Protein AF-A0AAJ1TDF2-F1 (afdb_monomer)

Foldseek 3Di:
DDDDDDDDQPPVNVVVVVVVVVVVVVVVVVVVVVVVVVVVVVVVVVVVVVVVVVVVVVVVCLVVQLVVQLVVCCVVPVDDSVVSSVVSVVVVVVVVVVVVVVVVVVVVVVVVCCPPVVVVVVVVVVVVVVVVPDPDPDPDPPDDDDDPPPDDDDPVVVVVPPDDDDDDDD

Secondary structure (DSSP, 8-state):
-----SS---HHHHHHHHHHHHHHHHHHHHHHHHHHHHHHHHHHHHHHHHHHHHHHHHHHHHHHHHHHHHHHHHHHH---HHHHHHHHHHHHHHHHHHHHHHHHHHHHHHHH--HHHHHHHHHHHHHHHHHH---PPP----S-PPPTT-PPPPTHHHHTT--PPP----

Solvent-accessible surface area (backbone atoms only — not comparable to full-atom values): 10265 Å² total; per-residue (Å²): 136,85,78,93,79,86,87,80,78,49,71,66,56,54,52,50,51,54,50,48,54,51,50,52,52,52,50,52,52,49,53,50,51,52,51,50,51,50,52,51,51,49,50,50,48,52,53,50,52,53,50,51,51,52,50,48,54,52,60,72,41,45,66,61,51,31,51,54,42,17,53,51,44,30,74,76,66,71,50,58,68,71,59,22,43,52,50,27,48,51,51,53,51,52,53,51,49,53,54,50,50,51,52,47,53,53,50,51,54,53,63,69,54,53,58,69,67,50,53,55,51,51,53,50,50,54,52,56,50,57,74,65,57,68,83,73,78,73,78,72,82,88,73,85,80,85,66,94,80,78,64,84,80,67,74,72,71,65,66,77,76,69,77,74,89,79,88,87,86,137

Radius of gyration: 38.68 Å; Cα contacts (8 Å, |Δi|>4): 27; chains: 1; bounding box: 86×73×90 Å

pLDDT: mean 79.52, std 17.89, range [40.38, 97.88]

Mean predicted aligned error: 16.07 Å

Sequence (170 aa):
MSAPVGADRSLGQLVASATAELSALVHDEIALAKKQLKQDAQRGLIGSAVGIAALTVLIFSLPMLSFALAYGFRTWTGLNMAICFLLSFAVNVVVAGLLGMIAFVFMKKAKKGKGPQKTVASAKQTAAVLQNAKPHPRPEPVGVLPDVSGRPYPAAAVEAKGAHPDRGGA

Structure (mmCIF, N/CA/C/O backbone):
data_AF-A0AAJ1TDF2-F1
#
_entry.id   AF-A0AAJ1TDF2-F1
#
loop_
_atom_site.group_PDB
_atom_site.id
_atom_site.type_symbol
_atom_site.label_atom_id
_atom_site.label_alt_id
_atom_site.label_comp_id
_atom_site.label_asym_id
_atom_site.label_entity_id
_atom_site.label_seq_id
_atom_site.pdbx_PDB_ins_code
_atom_site.Cartn_x
_atom_site.Cartn_y
_atom_site.Cartn_z
_atom_site.occupancy
_atom_site.B_iso_or_equiv
_atom_site.auth_seq_id
_atom_site.auth_comp_id
_atom_site.auth_asym_id
_atom_site.auth_atom_id
_atom_site.pdbx_PDB_model_num
ATOM 1 N N . MET A 1 1 ? -23.216 -20.425 57.264 1.00 40.53 1 MET A N 1
ATOM 2 C CA . MET A 1 1 ? -24.211 -19.528 57.885 1.00 40.53 1 MET A CA 1
ATOM 3 C C . MET A 1 1 ? -24.888 -18.776 56.750 1.00 40.53 1 MET A C 1
ATOM 5 O O . MET A 1 1 ? -24.247 -17.956 56.108 1.00 40.53 1 MET A O 1
ATOM 9 N N . SER A 1 2 ? -26.097 -19.199 56.391 1.00 48.81 2 SER A N 1
ATOM 10 C CA . SER A 1 2 ? -26.828 -18.753 55.200 1.00 48.81 2 SER A CA 1
ATOM 11 C C . SER A 1 2 ? -27.489 -17.400 55.468 1.00 48.81 2 SER A C 1
ATOM 13 O O . SER A 1 2 ? -28.205 -17.264 56.456 1.00 48.81 2 SER A O 1
ATOM 15 N N . ALA A 1 3 ? -27.239 -16.400 54.622 1.00 51.53 3 ALA A N 1
ATOM 16 C CA . ALA A 1 3 ? -27.912 -15.106 54.710 1.00 51.53 3 ALA A CA 1
ATOM 17 C C . ALA A 1 3 ? -29.326 -15.201 54.102 1.00 51.53 3 ALA A C 1
ATOM 19 O O . ALA A 1 3 ? -29.482 -15.839 53.057 1.00 51.53 3 ALA A O 1
ATOM 20 N N . PRO A 1 4 ? -30.352 -14.564 54.697 1.00 53.12 4 PRO A N 1
ATOM 21 C CA . PRO A 1 4 ? -31.674 -14.500 54.100 1.00 53.12 4 PRO A CA 1
ATOM 22 C C . PRO A 1 4 ? -31.632 -13.458 52.976 1.00 53.12 4 PRO A C 1
ATOM 24 O O . PRO A 1 4 ? -31.644 -12.255 53.216 1.00 53.12 4 PRO A O 1
ATOM 27 N N . VAL A 1 5 ? -31.531 -13.909 51.729 1.00 57.69 5 VAL A N 1
ATOM 28 C CA . VAL A 1 5 ? -31.691 -13.062 50.540 1.00 57.69 5 VAL A CA 1
ATOM 29 C C . VAL A 1 5 ? -32.986 -13.497 49.878 1.00 57.69 5 VAL A C 1
ATOM 31 O O . VAL A 1 5 ? -33.052 -14.589 49.325 1.00 57.69 5 VAL A O 1
ATOM 34 N N . GLY A 1 6 ? -34.035 -12.678 49.959 1.00 58.12 6 GLY A N 1
ATOM 35 C CA . GLY A 1 6 ? -35.263 -13.001 49.234 1.00 58.12 6 GLY A CA 1
ATOM 36 C C . GLY A 1 6 ? -36.425 -12.019 49.325 1.00 58.12 6 GLY A C 1
ATOM 37 O O . GLY A 1 6 ? -37.152 -11.917 48.348 1.00 58.12 6 GLY A O 1
ATOM 38 N N . ALA A 1 7 ? -36.614 -11.277 50.422 1.00 55.16 7 ALA A N 1
ATOM 39 C CA . ALA A 1 7 ? -37.907 -10.606 50.637 1.00 55.16 7 ALA A CA 1
ATOM 40 C C . ALA A 1 7 ? -37.923 -9.062 50.573 1.00 55.16 7 ALA A C 1
ATOM 42 O O . ALA A 1 7 ? -38.990 -8.511 50.343 1.00 55.16 7 ALA A O 1
ATOM 43 N N . ASP A 1 8 ? -36.787 -8.354 50.677 1.00 57.25 8 ASP A N 1
ATOM 44 C CA . ASP A 1 8 ? -36.793 -6.883 50.884 1.00 57.25 8 ASP A CA 1
ATOM 45 C C . ASP A 1 8 ? -35.908 -6.067 49.926 1.00 57.25 8 ASP A C 1
ATOM 47 O O . ASP A 1 8 ? -35.595 -4.903 50.184 1.00 57.25 8 ASP A O 1
ATOM 51 N N . ARG A 1 9 ? -35.466 -6.632 48.795 1.00 60.19 9 ARG A N 1
ATOM 52 C CA . ARG A 1 9 ? -34.771 -5.817 47.786 1.00 60.19 9 ARG A CA 1
ATOM 53 C C . ARG A 1 9 ? -35.827 -5.158 46.907 1.00 60.19 9 ARG A C 1
ATOM 55 O O . ARG A 1 9 ? -36.524 -5.842 46.162 1.00 60.19 9 ARG A O 1
ATOM 62 N N . SER A 1 10 ? -35.972 -3.837 47.019 1.00 81.00 10 SER A N 1
ATOM 63 C CA . SER A 1 10 ? -36.954 -3.107 46.213 1.00 81.00 10 SER A CA 1
ATOM 64 C C . SER A 1 10 ? -36.685 -3.344 44.722 1.00 81.00 10 SER A C 1
ATOM 66 O O . SER A 1 10 ? -35.532 -3.482 44.305 1.00 81.00 10 SER A O 1
ATOM 68 N N . LEU A 1 11 ? -37.734 -3.373 43.893 1.00 78.94 11 LEU A N 1
ATOM 69 C CA . LEU A 1 11 ? -37.593 -3.507 42.434 1.00 78.94 11 LEU A CA 1
ATOM 70 C C . LEU A 1 11 ? -36.597 -2.486 41.856 1.00 78.94 11 LEU A C 1
ATOM 72 O O . LEU A 1 11 ? -35.843 -2.804 40.940 1.00 78.94 11 LEU A O 1
ATOM 76 N N . GLY A 1 12 ? -36.530 -1.290 42.448 1.00 82.19 12 GLY A N 1
ATOM 77 C CA . GLY A 1 12 ? -35.549 -0.268 42.092 1.00 82.19 12 GLY A CA 1
ATOM 78 C C . GLY A 1 12 ? -34.101 -0.691 42.357 1.00 82.19 12 GLY A C 1
ATOM 79 O O . GLY A 1 12 ? -33.240 -0.427 41.525 1.00 82.19 12 GLY A O 1
ATOM 80 N N . GLN A 1 13 ? -33.820 -1.396 43.456 1.00 82.81 13 GLN A N 1
ATOM 81 C CA . GLN A 1 13 ? -32.480 -1.921 43.739 1.00 82.81 13 GLN A CA 1
ATOM 82 C C . GLN A 1 13 ? -32.094 -3.091 42.826 1.00 82.81 13 GLN A C 1
ATOM 84 O O . GLN A 1 13 ? -30.931 -3.178 42.446 1.00 82.81 13 GLN A O 1
ATOM 89 N N . LEU A 1 14 ? -33.042 -3.956 42.445 1.00 84.69 14 LEU A N 1
ATOM 90 C CA . LEU A 1 14 ? -32.804 -5.056 41.495 1.00 84.69 14 LEU A CA 1
ATOM 91 C C . LEU A 1 14 ? -32.505 -4.542 40.082 1.00 84.69 14 LEU A C 1
ATOM 93 O O . LEU A 1 14 ? -31.563 -4.996 39.433 1.00 84.69 14 LEU A O 1
ATOM 97 N N . VAL A 1 15 ? -33.281 -3.563 39.613 1.00 86.50 15 VAL A N 1
ATOM 98 C CA . VAL A 1 15 ? -33.044 -2.923 38.313 1.00 86.50 15 VAL A CA 1
ATOM 99 C C . VAL A 1 15 ? -31.745 -2.118 38.340 1.00 86.50 15 VAL A C 1
ATOM 101 O O . VAL A 1 15 ? -30.973 -2.186 37.384 1.00 86.50 15 VAL A O 1
ATOM 104 N N . ALA A 1 16 ? -31.453 -1.408 39.434 1.00 87.00 16 ALA A N 1
ATOM 105 C CA . ALA A 1 16 ? -30.198 -0.675 39.580 1.00 87.00 16 ALA A CA 1
ATOM 106 C C . ALA A 1 16 ? -28.976 -1.606 39.567 1.00 87.00 16 ALA A C 1
ATOM 108 O O . ALA A 1 16 ? -28.009 -1.308 38.867 1.00 87.00 16 ALA A O 1
ATOM 109 N N . SER A 1 17 ? -29.020 -2.747 40.267 1.00 85.31 17 SER A N 1
ATOM 110 C CA . SER A 1 17 ? -27.914 -3.713 40.254 1.00 85.31 17 SER A CA 1
ATOM 111 C C . SER A 1 17 ? -27.740 -4.367 38.885 1.00 85.31 17 SER A C 1
ATOM 113 O O . SER A 1 17 ? -26.621 -4.427 38.385 1.00 85.31 17 SER A O 1
ATOM 115 N N . ALA A 1 18 ? -28.835 -4.765 38.228 1.00 87.44 18 ALA A N 1
ATOM 116 C CA . ALA A 1 18 ? -28.776 -5.329 36.878 1.00 87.44 18 ALA A CA 1
ATOM 117 C C . ALA A 1 18 ? -28.225 -4.314 35.856 1.00 87.44 18 ALA A C 1
ATOM 119 O O . ALA A 1 18 ? -27.407 -4.654 35.005 1.00 87.44 18 ALA A O 1
ATOM 120 N N . THR A 1 19 ? -28.614 -3.041 35.966 1.00 88.62 19 THR A N 1
ATOM 121 C CA . THR A 1 19 ? -28.107 -1.970 35.088 1.00 88.62 19 THR A CA 1
ATOM 122 C C . THR A 1 19 ? -26.624 -1.678 35.341 1.00 88.62 19 THR A C 1
ATOM 124 O O . THR A 1 19 ? -25.883 -1.381 34.400 1.00 88.62 19 THR A O 1
ATOM 127 N N . ALA A 1 20 ? -26.174 -1.785 36.594 1.00 89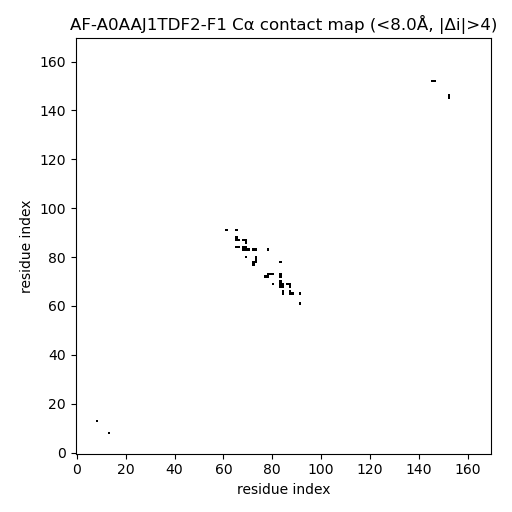.25 20 ALA A N 1
ATOM 128 C CA . ALA A 1 20 ? -24.769 -1.633 36.955 1.00 89.25 20 ALA A CA 1
ATOM 129 C C . ALA A 1 20 ? -23.901 -2.768 36.386 1.00 89.25 20 ALA A C 1
ATOM 131 O O . ALA A 1 20 ? -22.844 -2.490 35.821 1.00 89.25 20 ALA A O 1
ATOM 132 N N . GLU A 1 21 ? -24.360 -4.021 36.454 1.00 89.06 21 GLU A N 1
ATOM 133 C CA . GLU A 1 21 ? -23.655 -5.170 35.863 1.00 89.06 21 GLU A CA 1
ATOM 134 C C . GLU A 1 21 ? -23.573 -5.070 34.334 1.00 89.06 21 GLU A C 1
ATOM 136 O O . GLU A 1 21 ? -22.510 -5.280 33.748 1.00 89.06 21 GLU A O 1
ATOM 141 N N . LEU A 1 22 ? -24.662 -4.651 33.681 1.00 89.44 22 LEU A N 1
ATOM 142 C CA . LEU A 1 22 ? -24.659 -4.389 32.240 1.00 89.44 22 LEU A CA 1
ATOM 143 C C . LEU A 1 22 ? -23.711 -3.241 31.864 1.00 89.44 22 LEU A C 1
ATOM 145 O O . LEU A 1 22 ? -23.010 -3.331 30.857 1.00 89.44 22 LEU A O 1
ATOM 149 N N . SER A 1 23 ? -23.646 -2.179 32.673 1.00 89.94 23 SER A N 1
ATOM 150 C CA . SER A 1 23 ? -22.704 -1.072 32.450 1.00 89.94 23 SER A CA 1
ATOM 151 C C . SER A 1 23 ? -21.250 -1.516 32.580 1.00 89.94 23 SER A C 1
ATOM 153 O O . SER A 1 23 ? -20.419 -1.087 31.778 1.00 89.94 23 SER A O 1
ATOM 155 N N . ALA A 1 24 ? -20.942 -2.387 33.545 1.00 91.06 24 ALA A N 1
ATOM 156 C CA . ALA A 1 24 ? -19.608 -2.958 33.701 1.00 91.06 24 ALA A CA 1
ATOM 157 C C . ALA A 1 24 ? -19.213 -3.798 32.473 1.00 91.06 24 ALA A C 1
ATOM 159 O O . ALA A 1 24 ? -18.148 -3.579 31.898 1.00 91.06 24 ALA A O 1
ATOM 160 N N . LEU A 1 25 ? -20.110 -4.668 31.995 1.00 92.12 25 LEU A N 1
ATOM 161 C CA . LEU A 1 25 ? -19.861 -5.504 30.816 1.00 92.12 25 LEU A CA 1
ATOM 162 C C . LEU A 1 25 ? -19.653 -4.675 29.537 1.00 92.12 25 LEU A C 1
ATOM 164 O O . LEU A 1 25 ? -18.724 -4.920 28.769 1.00 92.12 25 LEU A O 1
ATOM 168 N N . VAL A 1 26 ? -20.498 -3.662 29.312 1.00 93.00 26 VAL A N 1
ATOM 169 C CA . VAL A 1 26 ? -20.365 -2.758 28.158 1.00 93.00 26 VAL A CA 1
ATOM 170 C C . VAL A 1 26 ? -19.043 -1.990 28.217 1.00 93.00 26 VAL A C 1
ATOM 172 O O . VAL A 1 26 ? -18.405 -1.795 27.182 1.00 93.00 26 VAL A O 1
ATOM 175 N N . HIS A 1 27 ? -18.606 -1.566 29.406 1.00 94.75 27 HIS A N 1
ATOM 176 C CA . HIS A 1 27 ? -17.322 -0.888 29.566 1.00 94.75 27 HIS A CA 1
ATOM 177 C C . HIS A 1 27 ? -16.146 -1.788 29.169 1.00 94.75 27 HIS A C 1
ATOM 179 O O . HIS A 1 27 ? -15.246 -1.332 28.457 1.00 94.75 27 HIS A O 1
ATOM 185 N N . ASP A 1 28 ? -16.183 -3.060 29.563 1.00 93.56 28 ASP A N 1
ATOM 186 C CA . ASP A 1 28 ? -15.158 -4.042 29.209 1.00 93.56 28 ASP A CA 1
ATOM 187 C C . ASP A 1 28 ? -15.127 -4.328 27.701 1.00 93.56 28 ASP A C 1
ATOM 189 O O . ASP A 1 28 ? -14.050 -4.323 27.093 1.00 93.56 28 ASP A O 1
ATOM 193 N N . GLU A 1 29 ? -16.290 -4.467 27.061 1.00 91.81 29 GLU A N 1
ATOM 194 C CA . GLU A 1 29 ? -16.384 -4.688 25.612 1.00 91.81 29 GLU A CA 1
ATOM 195 C C . GLU A 1 29 ? -15.871 -3.470 24.823 1.00 91.81 29 GLU A C 1
ATOM 197 O O . GLU A 1 29 ? -15.133 -3.606 23.843 1.00 91.81 29 GLU A O 1
ATOM 202 N N . ILE A 1 30 ? -16.175 -2.251 25.288 1.00 93.19 30 ILE A N 1
ATOM 203 C CA . ILE A 1 30 ? -15.629 -1.011 24.715 1.00 93.19 30 ILE A CA 1
ATOM 204 C C . ILE A 1 30 ? -14.115 -0.944 24.925 1.00 93.19 30 ILE A C 1
ATOM 206 O O . ILE A 1 30 ? -13.384 -0.545 24.012 1.00 93.19 30 ILE A O 1
ATOM 210 N N . ALA A 1 31 ? -13.618 -1.315 26.106 1.00 92.81 31 ALA A N 1
ATOM 211 C CA . ALA A 1 31 ? -12.188 -1.328 26.390 1.00 92.81 31 ALA A CA 1
ATOM 212 C C . ALA A 1 31 ? -11.450 -2.309 25.466 1.00 92.81 31 ALA A C 1
ATOM 214 O O . ALA A 1 31 ? -10.366 -1.986 24.960 1.00 92.81 31 ALA A O 1
ATOM 215 N N . LEU A 1 32 ? -12.049 -3.468 25.189 1.00 93.44 32 LEU A N 1
ATOM 216 C CA . LEU A 1 32 ? -11.517 -4.460 24.261 1.00 93.44 32 LEU A CA 1
ATOM 217 C C . LEU A 1 32 ? -11.580 -3.974 22.806 1.00 93.44 32 LEU A C 1
ATOM 219 O O . LEU A 1 32 ? -10.550 -3.957 22.126 1.00 93.44 32 LEU A O 1
ATOM 223 N N . ALA A 1 33 ? -12.729 -3.466 22.356 1.00 91.56 33 ALA A N 1
ATOM 224 C CA . ALA A 1 33 ? -12.890 -2.885 21.024 1.00 91.56 33 ALA A CA 1
ATOM 225 C C . ALA A 1 33 ? -11.914 -1.722 20.787 1.00 91.56 33 ALA A C 1
ATOM 227 O O . ALA A 1 33 ? -11.326 -1.603 19.713 1.00 91.56 33 ALA A O 1
ATOM 228 N N . LYS A 1 34 ? -11.659 -0.889 21.803 1.00 92.69 34 LYS A N 1
ATOM 229 C CA . LYS A 1 34 ? -10.675 0.202 21.734 1.00 92.69 34 LYS A CA 1
ATOM 230 C C . LYS A 1 34 ? -9.245 -0.321 21.588 1.00 92.69 34 LYS A C 1
ATOM 232 O O . LYS A 1 34 ? -8.463 0.264 20.835 1.00 92.69 34 LYS A O 1
ATOM 237 N N . LYS A 1 35 ? -8.890 -1.418 22.270 1.00 95.31 35 LYS A N 1
ATOM 238 C CA . LYS A 1 35 ? -7.592 -2.091 22.080 1.00 95.31 35 LYS A CA 1
ATOM 239 C C . LYS A 1 35 ? -7.466 -2.640 20.661 1.00 95.31 35 LYS A C 1
ATOM 241 O O . LYS A 1 35 ? -6.434 -2.406 20.033 1.00 95.31 35 LYS A O 1
ATOM 246 N N . GLN A 1 36 ? -8.506 -3.293 20.144 1.00 91.25 36 GLN A N 1
ATOM 247 C CA . GLN A 1 36 ? -8.514 -3.824 18.780 1.00 91.25 36 GLN A CA 1
ATOM 248 C C . GLN A 1 36 ? -8.407 -2.706 17.739 1.00 91.25 36 GLN A C 1
ATOM 250 O O . GLN A 1 36 ? -7.546 -2.763 16.869 1.00 91.25 36 GLN A O 1
ATOM 255 N N . LEU A 1 37 ? -9.168 -1.620 17.900 1.00 92.69 37 LEU A N 1
ATOM 256 C CA . LEU A 1 37 ? -9.100 -0.456 17.017 1.00 92.69 37 LEU A CA 1
ATOM 257 C C . LEU A 1 37 ? -7.703 0.182 17.019 1.00 92.69 37 LEU A C 1
ATOM 259 O O . LEU A 1 37 ? -7.194 0.565 15.968 1.00 92.69 37 LEU A O 1
ATOM 263 N N . LYS A 1 38 ? -7.055 0.280 18.190 1.00 93.81 38 LYS A N 1
ATOM 264 C CA . LYS A 1 38 ? -5.673 0.771 18.298 1.00 93.81 38 LYS A CA 1
ATOM 265 C C . LYS A 1 38 ? -4.692 -0.165 17.590 1.00 93.81 38 LYS A C 1
ATOM 267 O O . LYS A 1 38 ? -3.804 0.320 16.893 1.00 93.81 38 LYS A O 1
ATOM 272 N N . GLN A 1 39 ? -4.847 -1.478 17.754 1.00 93.00 39 GLN A N 1
ATOM 273 C CA . GLN A 1 39 ? -4.014 -2.466 17.066 1.00 93.00 39 GLN A CA 1
ATOM 274 C C . GLN A 1 39 ? -4.197 -2.394 15.548 1.00 93.00 39 GLN A C 1
ATOM 276 O O . GLN A 1 39 ? -3.204 -2.379 14.825 1.00 93.00 39 GLN A O 1
ATOM 281 N N . ASP A 1 40 ? -5.431 -2.281 15.064 1.00 90.94 40 ASP A N 1
ATOM 282 C CA . ASP A 1 40 ? -5.728 -2.155 13.637 1.00 90.94 40 ASP A CA 1
ATOM 283 C C . ASP A 1 40 ? -5.205 -0.834 13.067 1.00 90.94 40 ASP A C 1
ATOM 285 O O . ASP A 1 40 ? -4.601 -0.825 11.995 1.00 90.94 40 ASP A O 1
ATOM 289 N N . ALA A 1 41 ? -5.335 0.271 13.807 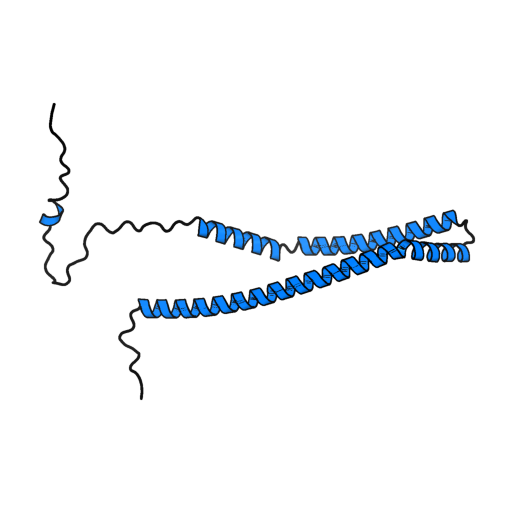1.00 93.75 41 ALA A N 1
ATOM 290 C CA . ALA A 1 41 ? -4.743 1.552 13.431 1.00 93.75 41 ALA A CA 1
ATOM 291 C C . ALA A 1 41 ? -3.210 1.473 13.369 1.00 93.75 41 ALA A C 1
ATOM 293 O O . ALA A 1 41 ? -2.605 1.966 12.420 1.00 93.75 41 ALA A O 1
ATOM 294 N N . GLN A 1 42 ? -2.575 0.817 14.342 1.00 93.75 42 GLN A N 1
ATOM 295 C CA . GLN A 1 42 ? -1.124 0.638 14.366 1.00 93.75 42 GLN A CA 1
ATOM 296 C C . GLN A 1 42 ? -0.645 -0.258 13.217 1.00 93.75 42 GLN A C 1
ATOM 298 O O . GLN A 1 42 ? 0.338 0.068 12.553 1.00 93.75 42 GLN A O 1
ATOM 303 N N . ARG A 1 43 ? -1.356 -1.354 12.935 1.00 92.50 43 ARG A N 1
ATOM 304 C CA . ARG A 1 43 ? -1.080 -2.231 11.786 1.00 92.50 43 ARG A CA 1
ATOM 305 C C . ARG A 1 43 ? -1.257 -1.490 10.466 1.00 92.50 43 ARG A C 1
ATOM 307 O O . ARG A 1 43 ? -0.396 -1.594 9.598 1.00 92.50 43 ARG A O 1
ATOM 314 N N . GLY A 1 44 ? -2.330 -0.712 10.334 1.00 91.62 44 GLY A N 1
ATOM 315 C CA . GLY A 1 44 ? -2.579 0.136 9.172 1.00 91.62 44 GLY A CA 1
ATOM 316 C C . GLY A 1 44 ? -1.481 1.179 8.976 1.00 91.62 44 GLY A C 1
ATOM 317 O O . GLY A 1 44 ? -0.991 1.342 7.862 1.00 91.62 44 GLY A O 1
ATOM 318 N N . LEU A 1 45 ? -1.032 1.821 10.058 1.00 95.19 45 LEU A N 1
ATOM 319 C CA . LEU A 1 45 ? 0.054 2.796 10.024 1.00 95.19 45 LEU A CA 1
ATOM 320 C C . LEU A 1 45 ? 1.366 2.155 9.563 1.00 95.19 45 LEU A C 1
ATOM 322 O O . LEU A 1 45 ? 1.959 2.630 8.597 1.00 95.19 45 LEU A O 1
ATOM 326 N N . ILE A 1 46 ? 1.789 1.057 10.194 1.00 95.81 46 ILE A N 1
ATOM 327 C CA . ILE A 1 46 ? 3.025 0.348 9.827 1.00 95.81 46 ILE A CA 1
ATOM 328 C C . ILE A 1 46 ? 2.940 -0.149 8.381 1.00 95.81 46 ILE A C 1
ATOM 330 O O . ILE A 1 46 ? 3.861 0.082 7.600 1.00 95.81 46 ILE A O 1
ATOM 334 N N . GLY A 1 47 ? 1.818 -0.766 8.001 1.00 92.38 47 GLY A N 1
ATOM 335 C CA . GLY A 1 47 ? 1.593 -1.229 6.634 1.00 92.38 47 GLY A CA 1
ATOM 336 C C . GLY A 1 47 ? 1.672 -0.092 5.614 1.00 92.38 47 GLY A C 1
ATOM 337 O O . GLY A 1 47 ? 2.319 -0.239 4.579 1.00 92.38 47 GLY A O 1
ATOM 338 N N . SER A 1 48 ? 1.087 1.069 5.925 1.00 92.81 48 SER A N 1
ATOM 339 C CA . SER A 1 48 ? 1.160 2.248 5.057 1.00 92.81 48 SER A CA 1
ATOM 340 C C . SER A 1 48 ? 2.574 2.827 4.963 1.00 92.81 48 SER A C 1
ATOM 342 O O . SER A 1 48 ? 3.016 3.153 3.865 1.00 92.81 48 SER A O 1
ATOM 344 N N . ALA A 1 49 ? 3.317 2.886 6.072 1.00 96.31 49 ALA A N 1
ATOM 345 C CA . ALA A 1 49 ? 4.684 3.398 6.100 1.00 96.31 49 ALA A CA 1
ATOM 346 C C . ALA A 1 49 ? 5.632 2.512 5.282 1.00 96.31 49 ALA A C 1
ATOM 348 O O . ALA A 1 49 ? 6.374 3.017 4.440 1.00 96.31 49 ALA A O 1
ATOM 349 N N . VAL A 1 50 ? 5.556 1.189 5.466 1.00 96.69 50 VAL A N 1
ATOM 350 C CA . VAL A 1 50 ? 6.334 0.225 4.672 1.00 96.69 50 VAL A CA 1
ATOM 351 C C . VAL A 1 50 ? 5.939 0.302 3.197 1.00 96.69 50 VAL A C 1
ATOM 353 O O . VAL A 1 50 ? 6.814 0.308 2.335 1.00 96.69 50 VAL A O 1
ATOM 356 N N . GLY A 1 51 ? 4.643 0.433 2.893 1.00 94.50 51 GLY A N 1
ATOM 357 C CA . GLY A 1 51 ? 4.163 0.613 1.522 1.00 94.50 51 GLY A CA 1
ATOM 358 C C . GLY A 1 51 ? 4.733 1.866 0.847 1.00 94.50 51 GLY A C 1
ATOM 359 O O . GLY A 1 51 ? 5.213 1.788 -0.282 1.00 94.50 51 GLY A O 1
ATOM 360 N N . ILE A 1 52 ? 4.741 3.007 1.543 1.00 96.50 52 ILE A N 1
ATOM 361 C CA . ILE A 1 52 ? 5.320 4.265 1.042 1.00 96.50 52 ILE A CA 1
ATOM 362 C C . ILE A 1 52 ? 6.838 4.140 0.868 1.00 96.50 52 ILE A C 1
ATOM 364 O O . ILE A 1 52 ? 7.372 4.590 -0.148 1.00 96.50 52 ILE A O 1
ATOM 368 N N . ALA A 1 53 ? 7.535 3.510 1.817 1.00 97.69 53 ALA A N 1
ATOM 369 C CA . ALA A 1 53 ? 8.976 3.288 1.725 1.00 97.69 53 ALA A CA 1
ATOM 370 C C . ALA A 1 53 ? 9.328 2.405 0.517 1.00 97.69 53 ALA A C 1
ATOM 372 O O . ALA A 1 53 ? 10.189 2.772 -0.282 1.00 97.69 53 ALA A O 1
ATOM 373 N N . ALA A 1 54 ? 8.611 1.294 0.325 1.00 96.44 54 ALA A N 1
ATOM 374 C CA . ALA A 1 54 ? 8.794 0.412 -0.824 1.00 96.44 54 ALA A CA 1
ATOM 375 C C . ALA A 1 54 ? 8.518 1.135 -2.151 1.00 96.44 54 ALA A C 1
ATOM 377 O O . ALA A 1 54 ? 9.305 1.015 -3.089 1.00 96.44 54 ALA A O 1
ATOM 378 N N . LEU A 1 55 ? 7.444 1.932 -2.222 1.00 95.50 55 LEU A N 1
ATOM 379 C CA . LEU A 1 55 ? 7.123 2.721 -3.414 1.00 95.50 55 LEU A CA 1
ATOM 380 C C . LEU A 1 55 ? 8.218 3.753 -3.716 1.00 95.50 55 LEU A C 1
ATOM 382 O O . LEU A 1 55 ? 8.620 3.901 -4.866 1.00 95.50 55 LEU A O 1
ATOM 386 N N . THR A 1 56 ? 8.732 4.426 -2.684 1.00 97.62 56 THR A N 1
ATOM 387 C CA . THR A 1 56 ? 9.845 5.377 -2.811 1.00 97.62 56 THR A CA 1
ATOM 388 C C . THR A 1 56 ? 11.080 4.689 -3.384 1.00 97.62 56 THR A C 1
ATOM 390 O O . THR A 1 56 ? 11.616 5.145 -4.390 1.00 97.62 56 THR A O 1
ATOM 393 N N . VAL A 1 57 ? 11.498 3.559 -2.806 1.00 97.88 57 VAL A N 1
ATOM 394 C CA . VAL A 1 57 ? 12.650 2.789 -3.304 1.00 97.88 57 VAL A CA 1
ATOM 395 C C . VAL A 1 57 ? 12.438 2.363 -4.758 1.00 97.88 57 VAL A C 1
ATOM 397 O O . VAL A 1 57 ? 13.354 2.497 -5.570 1.00 97.88 57 VAL A O 1
ATOM 400 N N . LEU A 1 58 ? 11.233 1.905 -5.112 1.00 95.50 58 LEU A N 1
ATOM 401 C CA . LEU A 1 58 ? 10.906 1.501 -6.478 1.00 95.50 58 LEU A CA 1
ATOM 402 C C . LEU A 1 58 ? 11.040 2.674 -7.461 1.00 95.50 58 LEU A C 1
ATOM 404 O O . LEU A 1 58 ? 11.687 2.523 -8.493 1.00 95.50 58 LEU A O 1
ATOM 408 N N . ILE A 1 59 ? 10.501 3.849 -7.113 1.00 95.69 59 ILE A N 1
ATOM 409 C CA . ILE A 1 59 ? 10.590 5.072 -7.928 1.00 95.69 59 ILE A CA 1
ATOM 410 C C . ILE A 1 59 ? 12.049 5.506 -8.108 1.00 95.69 59 ILE A C 1
ATOM 412 O O . ILE A 1 59 ? 12.477 5.760 -9.233 1.00 95.69 59 ILE A O 1
ATOM 416 N N . PHE A 1 60 ? 12.830 5.543 -7.026 1.00 97.12 60 PHE A N 1
ATOM 417 C CA . PHE A 1 60 ? 14.252 5.899 -7.086 1.00 97.12 60 PHE A CA 1
ATOM 418 C C . PHE A 1 60 ? 15.093 4.874 -7.861 1.00 97.12 60 PHE A C 1
ATOM 420 O O . PHE A 1 60 ? 16.143 5.224 -8.395 1.00 97.12 60 PHE A O 1
ATOM 427 N N . SER A 1 61 ? 14.624 3.630 -7.979 1.00 97.19 61 SER A N 1
ATOM 428 C CA . SER A 1 61 ? 15.287 2.581 -8.763 1.00 97.19 61 SER A CA 1
ATOM 429 C C . SER A 1 61 ? 14.959 2.636 -10.262 1.00 97.19 61 SER A C 1
ATOM 431 O O . SER A 1 61 ? 15.673 2.023 -11.057 1.00 97.19 61 SER A O 1
ATOM 433 N N . LEU A 1 62 ? 13.918 3.372 -10.683 1.00 95.56 62 LEU A N 1
ATOM 434 C CA . LEU A 1 62 ? 13.483 3.432 -12.088 1.00 95.56 62 LEU A CA 1
ATOM 435 C C . LEU A 1 62 ? 14.570 3.899 -13.069 1.00 95.56 62 LEU A C 1
ATOM 437 O O . LEU A 1 62 ? 14.666 3.296 -14.143 1.00 95.56 62 LEU A O 1
ATOM 441 N N . PRO A 1 63 ? 15.409 4.910 -12.763 1.00 94.62 63 PRO A N 1
ATOM 442 C CA . PRO A 1 63 ? 16.501 5.286 -13.655 1.00 94.62 63 PRO A CA 1
ATOM 443 C C . PRO A 1 63 ? 17.472 4.122 -13.869 1.00 94.62 63 PRO A C 1
ATOM 445 O O . PRO A 1 63 ? 17.803 3.802 -15.007 1.00 94.62 63 PRO A O 1
ATOM 448 N N . MET A 1 64 ? 17.852 3.423 -12.793 1.00 97.50 64 MET A N 1
ATOM 449 C CA . MET A 1 64 ? 18.769 2.282 -12.861 1.00 97.50 64 MET A CA 1
ATOM 450 C C . MET A 1 64 ? 18.174 1.115 -13.661 1.00 97.50 64 MET A C 1
ATOM 452 O O . MET A 1 64 ? 18.843 0.548 -14.525 1.00 97.50 64 MET A O 1
ATOM 456 N N . LEU A 1 65 ? 16.893 0.801 -13.441 1.00 97.25 65 LEU A N 1
ATOM 457 C CA . LEU A 1 65 ? 16.166 -0.196 -14.230 1.00 97.25 65 LEU A CA 1
ATOM 458 C C . LEU A 1 65 ? 16.093 0.200 -15.714 1.00 97.25 65 LEU A C 1
ATOM 460 O O . LEU A 1 65 ? 16.256 -0.646 -16.590 1.00 97.25 65 LEU A O 1
ATOM 464 N N . SER A 1 66 ? 15.896 1.486 -16.005 1.00 96.00 66 SER A N 1
ATOM 465 C CA . SER A 1 66 ? 15.856 2.002 -17.377 1.00 96.00 66 SER A CA 1
ATOM 466 C C . SER A 1 66 ? 17.199 1.844 -18.088 1.00 96.00 66 SER A C 1
ATOM 468 O O . SER A 1 66 ? 17.214 1.427 -19.247 1.00 96.00 66 SER A O 1
ATOM 470 N N . PHE A 1 67 ? 18.318 2.105 -17.397 1.00 96.25 67 PHE A N 1
ATOM 471 C CA . PHE A 1 67 ? 19.660 1.823 -17.915 1.00 96.25 67 PHE A CA 1
ATOM 472 C C . PHE A 1 67 ? 19.840 0.331 -18.207 1.00 96.25 67 PHE A C 1
ATOM 474 O O . PHE A 1 67 ? 20.233 -0.025 -19.316 1.00 96.25 67 PHE A O 1
ATOM 481 N N . ALA A 1 68 ? 19.506 -0.540 -17.251 1.00 96.94 68 ALA A N 1
ATOM 482 C CA . ALA A 1 68 ? 19.638 -1.987 -17.419 1.00 96.94 68 ALA A CA 1
ATOM 483 C C . ALA A 1 68 ? 18.840 -2.503 -18.631 1.00 96.94 68 ALA A C 1
ATOM 485 O O . ALA A 1 68 ? 19.385 -3.216 -19.475 1.00 96.94 68 ALA A O 1
ATOM 486 N N . LEU A 1 69 ? 17.578 -2.082 -18.765 1.00 97.06 69 LEU A N 1
ATOM 487 C CA . LEU A 1 69 ? 16.736 -2.425 -19.912 1.00 97.06 69 LEU A CA 1
ATOM 488 C C . LEU A 1 69 ? 17.282 -1.852 -21.224 1.00 97.06 69 LEU A C 1
ATOM 490 O O . LEU A 1 69 ? 17.270 -2.547 -22.235 1.00 97.06 69 LEU A O 1
ATOM 494 N N . ALA A 1 70 ? 17.801 -0.620 -21.222 1.00 96.19 70 ALA A N 1
ATOM 495 C CA . ALA A 1 70 ? 18.315 0.006 -22.438 1.00 96.19 70 ALA A CA 1
ATOM 496 C C . ALA A 1 70 ? 19.555 -0.733 -22.963 1.00 96.19 70 ALA A C 1
ATOM 498 O O . ALA A 1 70 ? 19.639 -1.012 -24.159 1.00 96.19 70 ALA A O 1
ATOM 499 N N . TYR A 1 71 ? 20.478 -1.121 -22.076 1.00 96.50 71 TYR A N 1
ATOM 500 C CA . TYR A 1 71 ? 21.612 -1.976 -22.441 1.00 96.50 71 TYR A CA 1
ATOM 501 C C . TYR A 1 71 ? 21.156 -3.374 -22.888 1.00 96.50 71 TYR A C 1
ATOM 503 O O . TYR A 1 71 ? 21.677 -3.905 -23.872 1.00 96.50 71 TYR A O 1
ATOM 511 N N . GLY A 1 72 ? 20.138 -3.945 -22.237 1.00 94.94 72 GLY A N 1
ATOM 512 C CA . GLY A 1 72 ? 19.504 -5.194 -22.666 1.00 94.94 72 GLY A CA 1
ATOM 513 C C . GLY A 1 72 ? 18.946 -5.114 -24.092 1.00 94.94 72 GLY A C 1
ATOM 514 O O . GLY A 1 72 ? 19.294 -5.923 -24.949 1.00 94.94 72 GLY A O 1
ATOM 515 N N . PHE A 1 73 ? 18.160 -4.086 -24.406 1.00 95.31 73 PHE A N 1
ATOM 516 C CA . PHE A 1 73 ? 17.636 -3.892 -25.759 1.00 95.31 73 PHE A CA 1
ATOM 517 C C . PHE A 1 73 ? 18.736 -3.627 -26.777 1.00 95.31 73 PHE A C 1
ATOM 519 O O . PHE A 1 73 ? 18.708 -4.206 -27.863 1.00 95.31 73 PHE A O 1
ATOM 526 N N . ARG A 1 74 ? 19.733 -2.808 -26.432 1.00 94.12 74 ARG A N 1
ATOM 527 C CA . ARG A 1 74 ? 20.867 -2.521 -27.315 1.00 94.12 74 ARG A CA 1
ATOM 528 C C . ARG A 1 74 ? 21.625 -3.795 -27.684 1.00 94.12 74 ARG A C 1
ATOM 530 O O . ARG A 1 74 ? 21.957 -3.964 -28.853 1.00 94.12 74 ARG A O 1
ATOM 537 N N . THR A 1 75 ? 21.884 -4.675 -26.717 1.00 93.75 75 THR A N 1
ATOM 538 C CA . THR A 1 75 ? 22.610 -5.936 -26.957 1.00 93.75 75 THR A CA 1
ATOM 539 C C . THR A 1 75 ? 21.833 -6.909 -27.842 1.00 93.75 75 THR A C 1
ATOM 541 O O . THR A 1 75 ? 22.446 -7.604 -28.643 1.00 93.75 75 THR A O 1
ATOM 544 N N . TRP A 1 76 ? 20.502 -6.926 -27.756 1.00 91.56 76 TRP A N 1
ATOM 545 C CA . TRP A 1 76 ? 19.665 -7.836 -28.546 1.00 91.56 76 TRP A CA 1
ATOM 546 C C . TRP A 1 76 ? 19.339 -7.313 -29.947 1.00 91.56 76 TRP A C 1
ATOM 548 O O . TRP A 1 76 ? 19.219 -8.090 -30.887 1.00 91.56 76 TRP A O 1
ATOM 558 N N . THR A 1 77 ? 19.156 -6.000 -30.086 1.00 91.25 77 THR A N 1
ATOM 559 C CA . THR A 1 77 ? 18.582 -5.397 -31.302 1.00 91.25 77 THR A CA 1
ATOM 560 C C . THR A 1 77 ? 19.568 -4.542 -32.094 1.00 91.25 77 THR A C 1
ATOM 562 O O . THR A 1 77 ? 19.295 -4.205 -33.242 1.00 91.25 77 THR A O 1
ATOM 565 N N . GLY A 1 78 ? 20.691 -4.129 -31.494 1.00 89.06 78 GLY A N 1
ATOM 566 C CA . GLY A 1 78 ? 21.652 -3.206 -32.109 1.00 89.06 78 GLY A CA 1
ATOM 567 C C . GLY A 1 78 ? 21.131 -1.773 -32.330 1.00 89.06 78 GLY A C 1
ATOM 568 O O . GLY A 1 78 ? 21.864 -0.927 -32.845 1.00 89.06 78 GLY A O 1
ATOM 569 N N . LEU A 1 79 ? 19.893 -1.463 -31.922 1.00 90.94 79 LEU A N 1
ATOM 570 C CA . LEU A 1 79 ? 19.227 -0.169 -32.134 1.00 90.94 79 LEU A CA 1
ATOM 571 C C . LEU A 1 79 ? 19.940 0.984 -31.438 1.00 90.94 79 LEU A C 1
ATOM 573 O O . LEU A 1 79 ? 20.542 0.786 -30.388 1.00 90.94 79 LEU A O 1
ATOM 577 N N . ASN A 1 80 ? 19.834 2.206 -31.974 1.00 93.69 80 ASN A N 1
ATOM 578 C CA . ASN A 1 80 ? 20.384 3.424 -31.359 1.00 93.69 80 ASN A CA 1
ATOM 579 C C . ASN A 1 80 ? 20.019 3.527 -29.859 1.00 93.69 80 ASN A C 1
ATOM 581 O O . ASN A 1 80 ? 18.891 3.218 -29.469 1.00 93.69 80 ASN A O 1
ATOM 585 N N . MET A 1 81 ? 20.962 3.983 -29.024 1.00 91.12 81 MET A N 1
ATOM 586 C CA . MET A 1 81 ? 20.757 4.148 -27.579 1.00 91.12 81 MET A CA 1
ATOM 587 C C . MET A 1 81 ? 19.518 4.984 -27.250 1.00 91.12 81 MET A C 1
ATOM 589 O O . MET A 1 81 ? 18.770 4.620 -26.346 1.00 91.12 81 MET A O 1
ATOM 593 N N . ALA A 1 82 ? 19.246 6.044 -28.016 1.00 94.44 82 ALA A N 1
ATOM 594 C CA . ALA A 1 82 ? 18.063 6.878 -27.809 1.00 94.44 82 ALA A CA 1
ATOM 595 C C . ALA A 1 82 ? 16.752 6.075 -27.925 1.00 94.44 82 ALA A C 1
ATOM 597 O O . ALA A 1 82 ? 15.853 6.217 -27.097 1.00 94.44 82 ALA A O 1
ATOM 598 N N . ILE A 1 83 ? 16.669 5.176 -28.912 1.00 95.25 83 ILE A N 1
ATOM 599 C CA . ILE A 1 83 ? 15.499 4.312 -29.126 1.00 95.25 83 ILE A CA 1
ATOM 600 C C . ILE A 1 83 ? 15.386 3.285 -27.994 1.00 95.25 83 ILE A C 1
ATOM 602 O O . ILE A 1 83 ? 14.291 3.034 -27.495 1.00 95.25 83 ILE A O 1
ATOM 606 N N . CYS A 1 84 ? 16.513 2.734 -27.539 1.00 96.12 84 CYS A N 1
ATOM 607 C CA . CYS A 1 84 ? 16.532 1.779 -26.432 1.00 96.12 84 CYS A CA 1
ATOM 608 C C . CYS A 1 84 ? 16.012 2.405 -25.129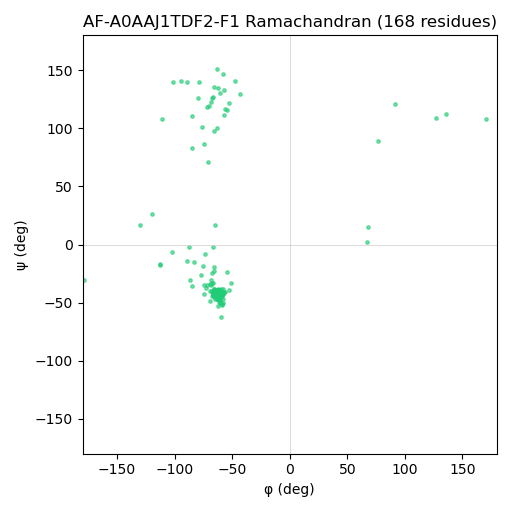 1.00 96.12 84 CYS A C 1
ATOM 610 O O . CYS A 1 84 ? 15.207 1.783 -24.443 1.00 96.12 84 CYS A O 1
ATOM 612 N N . PHE A 1 85 ? 16.396 3.647 -24.810 1.00 95.50 85 PHE A N 1
ATOM 613 C CA . PHE A 1 85 ? 15.855 4.359 -23.644 1.00 95.50 85 PHE A CA 1
ATOM 614 C C . PHE A 1 85 ? 14.357 4.645 -23.762 1.00 95.50 85 PHE A C 1
ATOM 616 O O . PHE A 1 85 ? 13.636 4.483 -22.776 1.00 95.50 85 PHE A O 1
ATOM 623 N N . LEU A 1 86 ? 13.875 5.022 -24.951 1.00 96.00 86 LEU A N 1
ATOM 624 C CA . LEU A 1 86 ? 12.441 5.208 -25.195 1.00 96.00 86 LEU A CA 1
ATOM 625 C C . LEU A 1 86 ? 11.653 3.910 -24.982 1.00 96.00 86 LEU A C 1
ATOM 627 O O . LEU A 1 86 ? 10.599 3.937 -24.348 1.00 96.00 86 LEU A O 1
ATOM 631 N N . LEU A 1 87 ? 12.176 2.773 -25.447 1.00 95.56 87 LEU A N 1
ATOM 632 C CA . LEU A 1 87 ? 11.556 1.466 -25.217 1.00 95.56 87 LEU A CA 1
ATOM 633 C C . LEU A 1 87 ? 11.573 1.077 -23.735 1.00 95.56 87 LEU A C 1
ATOM 635 O O . LEU A 1 87 ? 10.542 0.668 -23.207 1.00 95.56 87 LEU A O 1
ATOM 639 N N . SER A 1 88 ? 12.694 1.260 -23.034 1.00 96.12 88 SER A N 1
ATOM 640 C CA . SER A 1 88 ? 12.774 1.024 -21.585 1.00 96.12 88 SER A CA 1
ATOM 641 C C . SER A 1 88 ? 11.775 1.875 -20.808 1.00 96.12 88 SER A C 1
ATOM 643 O O . SER A 1 88 ? 11.126 1.389 -19.880 1.00 96.12 88 SER A O 1
ATOM 645 N N . PHE A 1 89 ? 11.614 3.141 -21.194 1.00 96.12 89 PHE A N 1
ATOM 646 C CA . PHE 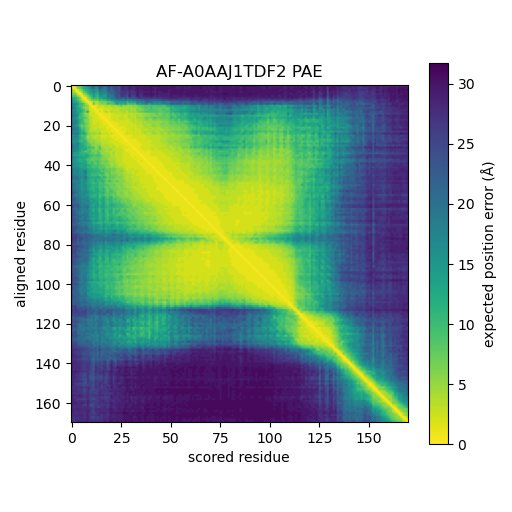A 1 89 ? 10.603 4.016 -20.614 1.00 96.12 89 PHE A CA 1
ATOM 647 C C . PHE A 1 89 ? 9.188 3.502 -20.900 1.00 96.12 89 PHE A C 1
ATOM 649 O O . PHE A 1 89 ? 8.391 3.375 -19.971 1.00 96.12 89 PHE A O 1
ATOM 656 N N . ALA A 1 90 ? 8.889 3.127 -22.148 1.00 97.00 90 ALA A N 1
ATOM 657 C CA . ALA A 1 90 ? 7.592 2.566 -22.521 1.00 97.00 90 ALA A CA 1
ATOM 658 C C . ALA A 1 90 ? 7.258 1.297 -21.715 1.00 97.00 90 ALA A C 1
ATOM 660 O O . ALA A 1 90 ? 6.144 1.172 -21.206 1.00 97.00 90 ALA A O 1
ATOM 661 N N . VAL A 1 91 ? 8.227 0.398 -21.513 1.00 97.25 91 VAL A N 1
ATOM 662 C CA . VAL A 1 91 ? 8.066 -0.797 -20.666 1.00 97.25 91 VAL A CA 1
ATOM 663 C C . VAL A 1 91 ? 7.730 -0.412 -19.225 1.00 97.25 91 VAL A C 1
ATOM 665 O O . VAL A 1 91 ? 6.764 -0.932 -18.664 1.00 97.25 91 VAL A O 1
ATOM 668 N N . ASN A 1 92 ? 8.466 0.533 -18.633 1.00 95.69 92 ASN A N 1
ATOM 669 C CA . ASN A 1 92 ? 8.184 1.006 -17.275 1.00 95.69 92 ASN A CA 1
ATOM 670 C C . ASN A 1 92 ? 6.790 1.643 -17.156 1.00 95.69 92 ASN A C 1
ATOM 672 O O . ASN A 1 92 ? 6.095 1.399 -16.171 1.00 95.69 92 ASN A O 1
ATOM 676 N N . VAL A 1 93 ? 6.346 2.405 -18.161 1.00 96.75 93 VAL A N 1
ATOM 677 C CA . VAL A 1 93 ? 4.996 2.996 -18.198 1.00 96.75 93 VAL A CA 1
ATOM 678 C C . VAL A 1 93 ? 3.917 1.917 -18.267 1.00 96.75 93 VAL A C 1
ATOM 680 O O . VAL A 1 93 ? 2.927 2.003 -17.541 1.00 96.75 93 VAL A O 1
ATOM 683 N N . VAL A 1 94 ? 4.102 0.879 -19.088 1.00 97.88 94 VAL A N 1
ATOM 684 C CA . VAL A 1 94 ? 3.157 -0.246 -19.175 1.00 97.88 94 VAL A CA 1
ATOM 685 C C . VAL A 1 94 ? 3.059 -0.974 -17.833 1.00 97.88 94 VAL A C 1
ATOM 687 O O . VAL A 1 94 ? 1.953 -1.201 -17.338 1.00 97.88 94 VAL A O 1
ATOM 690 N N . VAL A 1 95 ? 4.198 -1.280 -17.204 1.00 96.06 95 VAL A N 1
ATOM 691 C CA . VAL A 1 95 ? 4.245 -1.913 -15.877 1.00 96.06 95 VAL A CA 1
ATOM 692 C C . VAL A 1 95 ? 3.566 -1.030 -14.825 1.00 96.06 95 VAL A C 1
ATOM 694 O O . VAL A 1 95 ? 2.708 -1.509 -14.084 1.00 96.06 95 VAL A O 1
ATOM 697 N N . ALA A 1 96 ? 3.874 0.268 -14.790 1.00 95.00 96 ALA A N 1
ATOM 698 C CA . ALA A 1 96 ? 3.237 1.215 -13.878 1.00 95.00 96 ALA A CA 1
ATOM 699 C C . ALA A 1 96 ? 1.718 1.303 -14.103 1.00 95.00 96 ALA A C 1
ATOM 701 O O . ALA A 1 96 ? 0.953 1.328 -13.138 1.00 95.00 96 ALA A O 1
ATOM 702 N N . GLY A 1 97 ? 1.267 1.285 -15.361 1.00 96.69 97 GLY A N 1
ATOM 703 C CA . GLY A 1 97 ? -0.148 1.248 -15.725 1.00 96.69 97 GLY A CA 1
ATOM 704 C C . GLY A 1 97 ? -0.854 -0.017 -15.227 1.00 96.69 97 GLY A C 1
ATOM 705 O O . GLY A 1 97 ? -1.933 0.075 -14.641 1.00 96.69 97 GLY A O 1
ATOM 706 N N . LEU A 1 98 ? -0.226 -1.188 -15.379 1.00 97.56 98 LEU A N 1
ATOM 707 C CA . LEU A 1 98 ? -0.728 -2.465 -14.855 1.00 97.56 98 LEU A CA 1
ATOM 708 C C . LEU A 1 98 ? -0.846 -2.443 -13.325 1.00 97.56 98 LEU A C 1
ATOM 710 O O . LEU A 1 98 ? -1.909 -2.767 -12.788 1.00 97.56 98 LEU A O 1
ATOM 714 N N . LEU A 1 99 ? 0.204 -2.010 -12.620 1.00 94.06 99 LEU A N 1
ATOM 715 C CA . LEU A 1 99 ? 0.182 -1.883 -11.157 1.00 94.06 99 LEU A CA 1
ATOM 716 C C . LEU A 1 99 ? -0.885 -0.878 -10.698 1.00 94.06 99 LEU A C 1
ATOM 718 O O . LEU A 1 99 ? -1.639 -1.159 -9.763 1.00 94.06 99 LEU A O 1
ATOM 722 N N . GLY A 1 100 ? -0.996 0.263 -11.380 1.00 94.50 100 GLY A N 1
ATOM 723 C CA . GLY A 1 100 ? -2.012 1.280 -11.117 1.00 94.50 100 GLY A CA 1
ATOM 724 C C . GLY A 1 100 ? -3.433 0.755 -11.326 1.00 94.50 100 GLY A C 1
ATOM 725 O O . GLY A 1 100 ? -4.311 1.007 -10.499 1.00 94.50 100 GLY A O 1
ATOM 726 N N . MET A 1 101 ? -3.661 -0.042 -12.373 1.00 96.31 101 MET A N 1
ATOM 727 C CA . MET A 1 101 ? -4.950 -0.684 -12.632 1.00 96.31 101 MET A CA 1
ATOM 728 C C . MET A 1 101 ? -5.311 -1.688 -11.532 1.00 96.31 101 MET A C 1
ATOM 730 O O . MET A 1 101 ? -6.441 -1.676 -11.039 1.00 96.31 101 MET A O 1
ATOM 734 N N . ILE A 1 102 ? -4.357 -2.517 -11.098 1.00 95.00 102 ILE A N 1
ATOM 735 C CA . ILE A 1 102 ? -4.556 -3.445 -9.977 1.00 95.00 102 ILE A CA 1
ATOM 736 C C . ILE A 1 102 ? -4.928 -2.652 -8.718 1.00 95.00 102 ILE A C 1
ATOM 738 O O . ILE A 1 102 ? -5.981 -2.903 -8.121 1.00 95.00 102 ILE A O 1
ATOM 742 N N . ALA A 1 103 ? -4.135 -1.639 -8.359 1.00 90.50 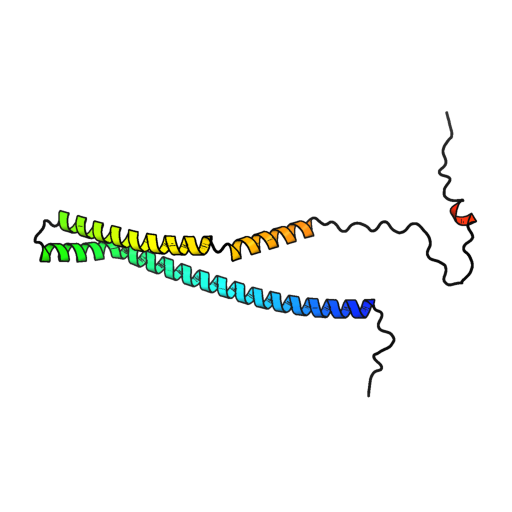103 ALA A N 1
ATOM 743 C CA . ALA A 1 103 ? -4.402 -0.776 -7.210 1.00 90.50 103 ALA A CA 1
ATOM 744 C C . ALA A 1 103 ? -5.790 -0.114 -7.295 1.00 90.50 103 ALA A C 1
ATOM 746 O O . ALA A 1 103 ? -6.529 -0.081 -6.307 1.00 90.50 103 ALA A O 1
ATOM 747 N N . PHE A 1 104 ? -6.195 0.346 -8.481 1.00 92.38 104 PHE A N 1
ATOM 748 C CA . PHE A 1 104 ? -7.519 0.914 -8.727 1.00 92.38 104 PHE A CA 1
ATOM 749 C C . PHE A 1 104 ? -8.650 -0.094 -8.487 1.00 92.38 104 PHE A C 1
ATOM 751 O O . PHE A 1 104 ? -9.649 0.244 -7.844 1.00 92.38 104 PHE A O 1
ATOM 758 N N . VAL A 1 105 ? -8.501 -1.342 -8.941 1.00 93.38 105 VAL A N 1
ATOM 759 C CA . VAL A 1 105 ? -9.489 -2.407 -8.698 1.00 93.38 105 VAL A CA 1
ATOM 760 C C . VAL A 1 105 ? -9.625 -2.693 -7.200 1.00 93.38 105 VAL A C 1
ATOM 762 O O . VAL A 1 105 ? -10.752 -2.773 -6.698 1.00 93.38 105 VAL A O 1
ATOM 765 N N . PHE A 1 106 ? -8.512 -2.784 -6.468 1.00 87.81 106 PHE A N 1
ATOM 766 C CA . PHE A 1 106 ? -8.528 -2.957 -5.010 1.00 87.81 106 PHE A CA 1
ATOM 767 C C . PHE A 1 106 ? -9.195 -1.772 -4.300 1.00 87.81 106 PHE A C 1
ATOM 769 O O . PHE A 1 106 ? -10.088 -1.975 -3.474 1.00 87.81 106 PHE A O 1
ATOM 776 N N . MET A 1 107 ? -8.858 -0.537 -4.680 1.00 86.06 107 MET A N 1
ATOM 777 C CA . MET A 1 107 ? -9.500 0.667 -4.142 1.00 86.06 107 MET A CA 1
ATOM 778 C C . MET A 1 107 ? -11.004 0.698 -4.429 1.00 86.06 107 MET A C 1
ATOM 780 O O . MET A 1 107 ? -11.793 1.061 -3.558 1.00 86.06 107 MET A O 1
ATOM 784 N N . LYS A 1 108 ? -11.437 0.295 -5.628 1.00 88.12 108 LYS A N 1
ATOM 785 C CA . LYS A 1 108 ? -12.862 0.239 -5.986 1.00 88.12 108 LYS A CA 1
ATOM 786 C C . LYS A 1 108 ? -13.607 -0.811 -5.160 1.00 88.12 108 LYS A C 1
ATOM 788 O O . LYS A 1 108 ? -14.733 -0.548 -4.736 1.00 88.12 108 LYS A O 1
ATOM 793 N N . LYS A 1 109 ? -12.989 -1.967 -4.891 1.00 81.12 109 LYS A N 1
ATOM 794 C CA . LYS A 1 109 ? -13.538 -2.988 -3.982 1.00 81.12 109 LYS A CA 1
ATOM 795 C C . LYS A 1 109 ? -13.655 -2.454 -2.552 1.00 81.12 109 LYS A C 1
ATOM 797 O O . LYS A 1 109 ? -14.734 -2.546 -1.969 1.00 81.12 109 LYS A O 1
ATOM 802 N N . ALA A 1 110 ? -12.609 -1.806 -2.040 1.00 80.62 110 ALA A N 1
ATOM 803 C CA . ALA A 1 110 ? -12.616 -1.196 -0.711 1.00 80.62 110 ALA A CA 1
ATOM 804 C C . ALA A 1 110 ? -13.695 -0.102 -0.574 1.00 80.62 110 ALA A C 1
ATOM 806 O O . ALA A 1 110 ? -14.430 -0.080 0.406 1.00 80.62 110 ALA A O 1
ATOM 807 N N . LYS A 1 111 ? -13.866 0.757 -1.590 1.00 74.06 111 LYS A N 1
ATOM 808 C CA . LYS A 1 111 ? -14.900 1.811 -1.608 1.00 74.06 111 LYS A CA 1
ATOM 809 C C . LYS A 1 111 ? -16.329 1.265 -1.725 1.00 74.06 111 LYS A C 1
ATOM 811 O O . LYS A 1 111 ? -17.256 1.861 -1.178 1.00 74.06 111 LYS A O 1
ATOM 816 N N . LYS A 1 112 ? -16.536 0.154 -2.445 1.00 70.00 112 LYS A N 1
ATOM 817 C CA . LYS A 1 112 ? -17.845 -0.527 -2.507 1.00 70.00 112 LYS A CA 1
ATOM 818 C C . LYS A 1 112 ? -18.222 -1.140 -1.157 1.00 70.00 112 LYS A C 1
ATOM 820 O O . LYS A 1 112 ? -19.397 -1.111 -0.793 1.00 70.00 112 LYS A O 1
ATOM 825 N N . GLY A 1 113 ? -17.238 -1.610 -0.393 1.00 62.38 113 GLY A N 1
ATOM 826 C CA . GLY A 1 113 ? -17.394 -1.981 1.010 1.00 62.38 113 GLY A CA 1
ATOM 827 C C . GLY A 1 113 ? -17.579 -0.752 1.902 1.00 62.38 113 GLY A C 1
ATOM 828 O O . GLY A 1 113 ? -16.697 -0.409 2.679 1.00 62.38 113 GLY A O 1
ATOM 829 N N . LYS A 1 114 ? -18.736 -0.081 1.834 1.00 57.78 114 LYS A N 1
ATOM 830 C CA . LYS A 1 114 ? -19.081 1.098 2.660 1.00 57.78 114 LYS A CA 1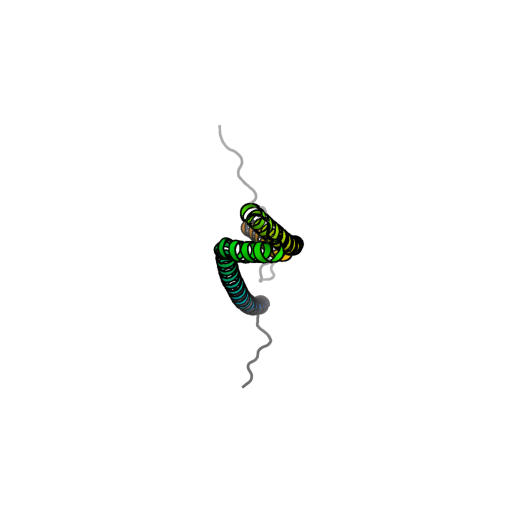
ATOM 831 C C . LYS A 1 114 ? -19.194 0.806 4.177 1.00 57.78 114 LYS A C 1
ATOM 833 O O . LYS A 1 114 ? -19.794 1.601 4.892 1.00 57.78 114 LYS A O 1
ATOM 838 N N . GLY A 1 115 ? -18.664 -0.315 4.669 1.00 59.38 115 GLY A N 1
ATOM 839 C CA . GLY A 1 115 ? -18.826 -0.797 6.044 1.00 59.38 115 GLY A CA 1
ATOM 840 C C . GLY A 1 115 ? -18.292 0.184 7.092 1.00 59.38 115 GLY A C 1
ATOM 841 O O . GLY A 1 115 ? -19.090 0.734 7.844 1.00 59.38 115 GLY A O 1
ATOM 842 N N . PRO A 1 116 ? -16.986 0.505 7.113 1.00 60.81 116 PRO A N 1
ATOM 843 C CA . PRO A 1 116 ? -16.419 1.336 8.179 1.00 60.81 116 PRO A CA 1
ATOM 844 C C . PRO A 1 116 ? -16.967 2.770 8.177 1.00 60.81 116 PRO A C 1
ATOM 846 O O . PRO A 1 116 ? -17.284 3.333 9.219 1.00 60.81 116 PRO A O 1
ATOM 849 N N . GLN A 1 117 ? -17.133 3.365 6.993 1.00 63.25 117 GLN A N 1
ATOM 850 C CA . GLN A 1 117 ? -17.514 4.773 6.862 1.00 63.25 117 GLN A CA 1
ATOM 851 C C . GLN A 1 117 ? -18.999 5.017 7.187 1.00 63.25 117 GLN A C 1
ATOM 853 O O . GLN A 1 117 ? -19.329 6.039 7.790 1.00 63.25 117 GLN A O 1
ATOM 858 N N . LYS A 1 118 ? -19.895 4.073 6.852 1.00 64.62 118 LYS A N 1
ATOM 859 C CA . LYS A 1 118 ? -21.320 4.165 7.220 1.00 64.62 118 LYS A CA 1
ATOM 860 C C . LYS A 1 118 ? -21.563 3.913 8.702 1.00 64.62 118 LYS A C 1
ATOM 862 O O . LYS A 1 118 ? -22.406 4.594 9.283 1.00 64.62 118 LYS A O 1
ATOM 867 N N . THR A 1 119 ? -20.831 2.984 9.312 1.00 67.44 119 THR A N 1
ATOM 868 C CA . THR A 1 119 ? -20.962 2.695 10.746 1.00 67.44 119 THR A CA 1
ATOM 869 C C . THR A 1 119 ? -20.522 3.891 11.586 1.00 67.44 119 THR A C 1
ATOM 871 O O . THR A 1 119 ? -21.241 4.299 12.493 1.00 67.44 119 THR A O 1
ATOM 874 N N . VAL A 1 120 ? -19.404 4.535 11.229 1.00 70.06 120 VAL A N 1
ATOM 875 C CA . VAL A 1 120 ? -18.935 5.744 11.928 1.00 70.06 120 VAL A CA 1
ATOM 876 C C . VAL A 1 120 ? -19.898 6.919 11.727 1.00 70.06 120 VAL A C 1
ATOM 878 O O . VAL A 1 120 ? -20.172 7.651 12.675 1.00 70.06 120 VAL A O 1
ATOM 881 N N . ALA A 1 121 ? -20.444 7.102 10.520 1.00 73.69 121 ALA A N 1
ATOM 882 C CA . ALA A 1 121 ? -21.439 8.145 10.264 1.00 73.69 121 ALA A CA 1
ATOM 883 C C . ALA A 1 121 ? -22.731 7.918 11.068 1.00 73.69 121 ALA A C 1
ATOM 885 O O . ALA A 1 121 ? -23.214 8.848 11.709 1.00 73.69 121 ALA A O 1
ATOM 886 N N . SER A 1 122 ? -23.235 6.681 11.105 1.00 71.62 122 SER A N 1
ATOM 887 C CA . SER A 1 122 ? -24.451 6.333 11.852 1.00 71.62 122 SER A CA 1
ATOM 888 C C . SER A 1 122 ? -24.252 6.517 13.357 1.00 71.62 122 SER A C 1
ATOM 890 O O . SER A 1 122 ? -25.080 7.146 14.004 1.00 71.62 122 SER A O 1
ATOM 892 N N . ALA A 1 123 ? -23.111 6.082 13.905 1.00 77.12 123 ALA A N 1
ATOM 893 C CA . ALA A 1 123 ? -22.783 6.287 15.316 1.00 77.12 123 ALA A CA 1
ATOM 894 C C . ALA A 1 123 ? -22.708 7.779 15.690 1.00 77.12 123 ALA A C 1
ATOM 896 O O . ALA A 1 123 ? -23.225 8.188 16.731 1.00 77.12 123 ALA A O 1
ATOM 897 N N . LYS A 1 124 ? -22.120 8.615 14.821 1.00 78.19 124 LYS A N 1
ATOM 898 C CA . LYS A 1 124 ? -22.091 10.074 15.011 1.00 78.19 124 LYS A CA 1
ATOM 899 C C . LYS A 1 124 ? -23.485 10.693 14.956 1.00 78.19 124 LYS A C 1
ATOM 901 O O . LYS A 1 124 ? -23.769 11.581 15.751 1.00 78.19 124 LYS A O 1
ATOM 906 N N . GLN A 1 125 ? -24.349 10.233 14.052 1.00 80.88 125 GLN A N 1
ATOM 907 C CA . GLN A 1 125 ? -25.733 10.706 13.976 1.00 80.88 125 GLN A CA 1
ATOM 908 C C . GLN A 1 125 ? -26.525 10.326 15.230 1.00 80.88 125 GLN A C 1
ATOM 910 O O . GLN A 1 125 ? -27.214 11.178 15.781 1.00 80.88 125 GLN A O 1
ATOM 915 N N . THR A 1 126 ? -26.378 9.101 15.739 1.00 77.00 126 THR A N 1
ATOM 916 C CA . THR A 1 126 ? -27.028 8.681 16.990 1.00 77.00 126 THR A CA 1
ATOM 917 C C . THR A 1 126 ? -26.552 9.513 18.180 1.00 77.00 126 THR A C 1
ATOM 919 O O . THR A 1 126 ? -27.378 10.034 18.926 1.00 77.00 126 THR A O 1
ATOM 922 N N . ALA A 1 127 ? -25.239 9.723 18.326 1.00 80.50 127 ALA A N 1
ATOM 923 C CA . ALA A 1 127 ? -24.699 10.605 19.362 1.00 80.50 127 ALA A CA 1
ATOM 924 C C . ALA A 1 127 ? -25.218 12.048 19.215 1.00 80.50 127 ALA A C 1
ATOM 926 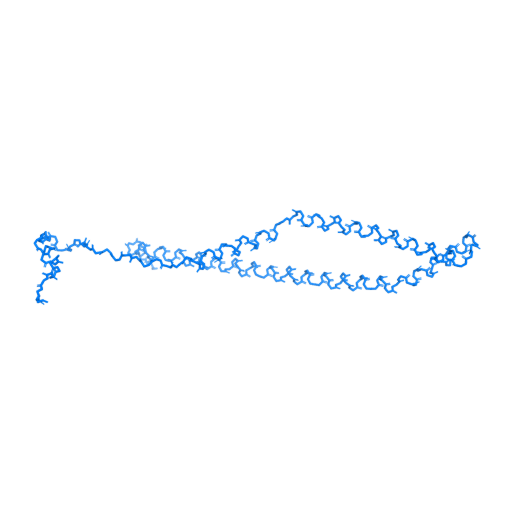O O . ALA A 1 127 ? -25.554 12.691 20.209 1.00 80.50 127 ALA A O 1
ATOM 927 N N . ALA A 1 128 ? -25.354 12.531 17.975 1.00 80.56 128 ALA A N 1
ATOM 928 C CA . ALA A 1 128 ? -25.865 13.864 17.684 1.00 80.56 128 ALA A CA 1
ATOM 929 C C . ALA A 1 128 ? -27.357 14.042 18.013 1.00 80.56 128 ALA A C 1
ATOM 931 O O . ALA A 1 128 ? -27.776 15.141 18.370 1.00 80.56 128 ALA A O 1
ATOM 932 N N . VAL A 1 129 ? -28.164 12.987 17.914 1.00 81.25 129 VAL A N 1
ATOM 933 C CA . VAL A 1 129 ? -29.572 13.017 18.338 1.00 81.25 129 VAL A CA 1
ATOM 934 C C . VAL A 1 129 ? -29.669 12.986 19.864 1.00 81.25 129 VAL A C 1
ATOM 936 O O . VAL A 1 129 ? -30.417 13.768 20.445 1.00 81.25 129 VAL A O 1
ATOM 939 N N . LEU A 1 130 ? -28.860 12.153 20.524 1.00 76.81 130 LEU A N 1
ATOM 940 C CA . LEU A 1 130 ? -28.864 12.016 21.984 1.00 76.81 130 LEU A CA 1
ATOM 941 C C . LEU A 1 130 ? -28.392 13.284 22.708 1.00 76.81 130 LEU A C 1
ATOM 943 O O . LEU A 1 130 ? -28.983 13.654 23.715 1.00 76.81 130 LEU A O 1
ATOM 947 N N . GLN A 1 131 ? -27.392 13.998 22.182 1.00 76.00 131 GLN A N 1
ATOM 948 C CA . GLN A 1 131 ? -26.965 15.286 22.755 1.00 76.00 131 GLN A CA 1
ATOM 949 C C . GLN A 1 131 ? -28.019 16.400 22.599 1.00 76.00 131 GLN A C 1
ATOM 951 O O . GLN A 1 131 ? -28.016 17.357 23.367 1.00 76.00 131 GLN A O 1
ATOM 956 N N . ASN A 1 132 ? -28.905 16.296 21.600 1.00 76.50 132 ASN A N 1
ATOM 957 C CA . ASN A 1 132 ? -29.962 17.280 21.343 1.00 76.50 132 ASN A CA 1
ATOM 958 C C . ASN A 1 132 ? -31.263 16.965 22.098 1.00 76.50 132 ASN A C 1
ATOM 960 O O . ASN A 1 132 ? -32.128 17.834 22.220 1.00 76.50 132 ASN A O 1
ATOM 964 N N . ALA A 1 133 ? -31.404 15.755 22.642 1.00 72.00 133 ALA A N 1
ATOM 965 C CA . ALA A 1 133 ? -32.502 15.406 23.528 1.00 72.00 133 ALA A CA 1
ATOM 966 C C . ALA A 1 133 ? -32.273 16.042 24.912 1.00 72.00 133 ALA A C 1
ATOM 968 O O . ALA A 1 133 ? -31.701 15.432 25.814 1.00 72.00 133 ALA A O 1
ATOM 969 N N . LYS A 1 134 ? -32.715 17.294 25.096 1.00 70.06 134 LYS A N 1
ATOM 970 C CA . LYS A 1 134 ? -32.803 17.901 26.434 1.00 70.06 134 LYS A CA 1
ATOM 971 C C . LYS A 1 134 ? -33.703 17.034 27.331 1.00 70.06 134 LYS A C 1
ATOM 973 O O . LYS A 1 134 ? -34.816 16.718 26.899 1.00 70.06 134 LYS A O 1
ATOM 978 N N . PRO A 1 135 ? -33.299 16.713 28.577 1.00 65.94 135 PRO A N 1
ATOM 979 C CA . PRO A 1 135 ? -34.190 16.107 29.561 1.00 65.94 135 PRO A CA 1
ATOM 980 C C . PRO A 1 135 ? -35.428 16.990 29.701 1.00 65.94 135 PRO A C 1
ATOM 982 O O . PRO A 1 135 ? -35.320 18.163 30.059 1.00 65.94 135 PRO A O 1
ATOM 985 N N . HIS A 1 136 ? -36.590 16.465 29.327 1.00 59.03 136 HIS A N 1
ATOM 986 C CA . HIS A 1 136 ? -37.840 17.187 29.509 1.00 59.03 136 HIS A CA 1
ATOM 987 C C . HIS A 1 136 ? -38.090 17.257 31.018 1.00 59.03 136 HIS A C 1
ATOM 989 O O . HIS A 1 136 ? -38.122 16.200 31.657 1.00 59.03 136 HIS A O 1
ATOM 995 N N . PRO A 1 137 ? -38.235 18.457 31.610 1.00 62.56 137 PRO A N 1
ATOM 996 C CA . PRO A 1 137 ? -38.740 18.571 32.965 1.00 62.56 137 PRO A CA 1
ATOM 997 C C . PRO A 1 137 ? -40.093 17.870 32.965 1.00 62.56 137 PRO A C 1
ATOM 999 O O . PRO A 1 137 ? -40.989 18.257 32.214 1.00 62.56 137 PRO A O 1
ATOM 1002 N N . ARG A 1 138 ? -40.220 16.789 33.738 1.00 54.06 138 ARG A N 1
ATOM 1003 C CA . ARG A 1 138 ? -41.523 16.196 34.023 1.00 54.06 138 ARG A CA 1
ATOM 1004 C C . ARG A 1 138 ? -42.391 17.350 34.542 1.00 54.06 138 ARG A C 1
ATOM 1006 O O . ARG A 1 138 ? -41.981 17.966 35.523 1.00 54.06 138 ARG A O 1
ATOM 1013 N N . PRO A 1 139 ? -43.538 17.675 33.920 1.00 61.88 139 PRO A N 1
ATOM 1014 C CA . PRO A 1 139 ? -44.527 18.490 34.597 1.00 61.88 139 PRO A CA 1
ATOM 1015 C C . PRO A 1 139 ? -44.862 17.729 35.876 1.00 61.88 139 PRO A C 1
ATOM 1017 O O . PRO A 1 139 ? -45.356 16.600 35.810 1.00 61.88 139 PRO A O 1
ATOM 1020 N N . GLU A 1 140 ? -44.464 18.285 37.018 1.00 58.25 140 GLU A N 1
ATOM 1021 C CA . GLU A 1 140 ? -44.876 17.813 38.335 1.00 58.25 140 GLU A CA 1
ATOM 1022 C C . GLU A 1 140 ? -46.384 17.526 38.251 1.00 58.25 140 GLU A C 1
ATOM 1024 O O . GLU A 1 140 ? -47.122 18.385 37.749 1.00 58.25 140 GLU A O 1
ATOM 1029 N N . PRO A 1 141 ? -46.880 16.352 38.679 1.00 53.12 141 PRO A N 1
ATOM 1030 C CA . PRO A 1 141 ? -48.310 16.154 38.791 1.00 53.12 141 PRO A CA 1
ATOM 1031 C C . PRO A 1 141 ? -48.809 17.147 39.840 1.00 53.12 141 PRO A C 1
ATOM 1033 O O . PRO A 1 141 ? -48.676 16.936 41.045 1.00 53.12 141 PRO A O 1
ATOM 1036 N N . VAL A 1 142 ? -49.374 18.261 39.382 1.00 57.12 142 VAL A N 1
ATOM 1037 C CA . VAL A 1 142 ? -50.283 19.047 40.200 1.00 57.12 142 VAL A CA 1
ATOM 1038 C C . VAL A 1 142 ? -51.498 18.154 40.420 1.00 57.12 142 VAL A C 1
ATOM 1040 O O . VAL A 1 142 ? -52.364 18.052 39.558 1.00 57.12 142 VAL A O 1
ATOM 1043 N N . GLY A 1 143 ? -51.530 17.481 41.571 1.00 54.56 143 GLY A N 1
ATOM 1044 C CA . GLY A 1 143 ? -52.760 16.944 42.141 1.00 54.56 143 GLY A CA 1
ATOM 1045 C C . GLY A 1 143 ? -52.756 15.458 42.499 1.00 54.56 143 GLY A C 1
ATOM 1046 O O . GLY A 1 143 ? -52.930 14.601 41.644 1.00 54.56 143 GLY A O 1
ATOM 1047 N N . VAL A 1 144 ? -52.746 15.224 43.816 1.00 55.09 144 VAL A N 1
ATOM 1048 C CA . VAL A 1 144 ? -53.472 14.161 44.536 1.00 55.09 144 VAL A CA 1
ATOM 1049 C C . VAL A 1 144 ? -52.896 12.738 44.461 1.00 55.09 144 VAL A C 1
ATOM 1051 O O . VAL A 1 144 ? -53.321 11.897 43.676 1.00 55.09 144 VAL A O 1
ATOM 1054 N N . LEU A 1 145 ? -52.000 12.434 45.405 1.00 53.12 145 LEU A N 1
ATOM 1055 C CA . LEU A 1 145 ? -51.842 11.076 45.935 1.00 53.12 145 LEU A CA 1
ATOM 1056 C C . LEU A 1 145 ? -52.792 10.905 47.141 1.00 53.12 145 LEU A C 1
ATOM 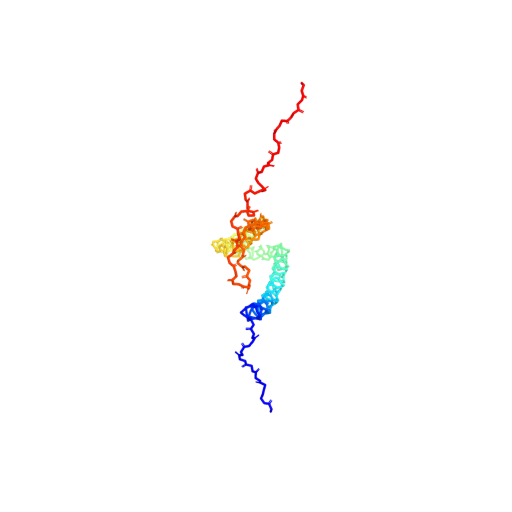1058 O O . LEU A 1 145 ? -52.920 11.849 47.925 1.00 53.12 145 LEU A O 1
ATOM 1062 N N . PRO A 1 146 ? -53.459 9.748 47.313 1.00 54.00 146 PRO A N 1
ATOM 1063 C CA . PRO A 1 146 ? -54.267 9.473 48.497 1.00 54.00 146 PRO A CA 1
ATOM 1064 C C . PRO A 1 146 ? -53.383 9.390 49.750 1.00 54.00 146 PRO A C 1
ATOM 1066 O O . PRO A 1 146 ? -52.321 8.770 49.744 1.00 54.00 146 PRO A O 1
ATOM 1069 N N . ASP A 1 147 ? -53.840 10.031 50.823 1.00 56.38 147 ASP A N 1
ATOM 1070 C CA . ASP A 1 147 ? -53.257 9.944 52.158 1.00 56.38 147 ASP A CA 1
ATOM 1071 C C . ASP A 1 147 ? -53.336 8.499 52.693 1.00 56.38 147 ASP A C 1
ATOM 1073 O O . ASP A 1 147 ? -54.369 7.831 52.610 1.00 56.38 147 ASP A O 1
ATOM 1077 N N . VAL A 1 148 ? -52.227 8.029 53.268 1.00 58.81 148 VAL A N 1
ATOM 1078 C CA . VAL A 1 148 ? -52.033 6.682 53.833 1.00 58.81 148 VAL A CA 1
ATOM 1079 C C . VAL A 1 148 ? -52.905 6.444 55.087 1.00 58.81 148 VAL A C 1
ATOM 1081 O O . VAL A 1 148 ? -52.931 5.335 55.612 1.00 58.81 148 VAL A O 1
ATOM 1084 N N . SER A 1 149 ? -53.678 7.433 55.559 1.00 63.94 149 SER A N 1
ATOM 1085 C CA . SER A 1 149 ? -54.592 7.283 56.706 1.00 63.94 149 SER A CA 1
ATOM 1086 C C . SER A 1 149 ? -56.007 6.765 56.381 1.00 63.94 149 SER A C 1
ATOM 1088 O O . SER A 1 149 ? -56.808 6.556 57.294 1.00 63.94 149 SER A O 1
ATOM 1090 N N . GLY A 1 150 ? -56.344 6.529 55.107 1.00 54.84 150 GLY A N 1
ATOM 1091 C CA . GLY A 1 150 ? -57.631 5.928 54.725 1.00 54.84 150 GLY A CA 1
ATOM 1092 C C . GLY A 1 150 ? -58.864 6.810 54.972 1.00 54.84 150 GLY A C 1
ATOM 1093 O O . GLY A 1 150 ? -59.988 6.307 54.927 1.00 54.84 150 GLY A O 1
ATOM 1094 N N . ARG A 1 151 ? -58.698 8.119 55.215 1.00 51.41 151 ARG A N 1
ATOM 1095 C CA . ARG A 1 151 ? -59.827 9.062 55.260 1.00 51.41 151 ARG A CA 1
ATOM 1096 C C . ARG A 1 151 ? -60.046 9.736 53.900 1.00 51.41 151 ARG A C 1
ATOM 1098 O O . ARG A 1 151 ? -59.069 10.110 53.253 1.00 51.41 151 ARG A O 1
ATOM 1105 N N . PRO A 1 152 ? -61.305 9.942 53.464 1.00 52.00 152 PRO A N 1
ATOM 1106 C CA . PRO A 1 152 ? -61.584 10.673 52.232 1.00 52.00 152 PRO A CA 1
ATOM 1107 C C . PRO A 1 152 ? -61.053 12.108 52.315 1.00 52.00 152 PRO A C 1
ATOM 1109 O O . PRO A 1 152 ? -61.329 12.823 53.280 1.00 52.00 152 PRO A O 1
ATOM 1112 N N . TYR A 1 153 ? -60.312 12.533 51.292 1.00 54.91 153 TYR A N 1
ATOM 1113 C CA . TYR A 1 153 ? -59.852 13.913 51.165 1.00 54.91 153 TYR A CA 1
ATOM 1114 C C . TYR A 1 153 ? -61.066 14.827 50.916 1.00 54.91 153 TYR A C 1
ATOM 1116 O O . TYR A 1 153 ? -61.843 14.552 49.996 1.00 54.91 153 TYR A O 1
ATOM 1124 N N . PRO A 1 154 ? -61.288 15.893 51.706 1.00 57.34 154 PRO A N 1
ATOM 1125 C CA . PRO A 1 154 ? -62.461 16.737 51.527 1.00 57.34 154 PRO A CA 1
ATOM 1126 C C . PRO A 1 154 ? -62.338 17.540 50.225 1.00 57.34 154 PRO A C 1
ATOM 1128 O O . PRO A 1 154 ? -61.434 18.359 50.064 1.00 57.34 154 PRO A O 1
ATOM 1131 N N . ALA A 1 155 ? -63.288 17.331 49.309 1.00 54.53 155 ALA A N 1
ATOM 1132 C CA . ALA A 1 155 ? -63.368 18.006 48.009 1.00 54.53 155 ALA A CA 1
ATOM 1133 C C . ALA A 1 155 ? -63.350 19.549 48.107 1.00 54.53 155 ALA A C 1
ATOM 1135 O O . ALA A 1 155 ? -62.901 20.226 47.187 1.00 54.53 155 ALA A O 1
ATOM 1136 N N . ALA A 1 156 ? -63.748 20.109 49.254 1.00 51.81 156 ALA A N 1
ATOM 1137 C CA . ALA A 1 156 ? -63.783 21.548 49.508 1.00 51.81 156 ALA A CA 1
ATOM 1138 C C . ALA A 1 156 ? -62.399 22.233 49.528 1.00 51.81 156 ALA A C 1
ATOM 1140 O O . ALA A 1 156 ? -62.317 23.448 49.358 1.00 51.81 156 ALA A O 1
ATOM 1141 N N . ALA A 1 157 ? -61.300 21.490 49.718 1.00 49.00 157 ALA A N 1
ATOM 1142 C CA . ALA A 1 157 ? -59.960 22.084 49.792 1.00 49.00 157 ALA A CA 1
ATOM 1143 C C . ALA A 1 157 ? -59.398 22.508 48.421 1.00 49.00 157 ALA A C 1
ATOM 1145 O O . ALA A 1 157 ? -58.473 23.318 48.358 1.00 49.00 157 ALA A O 1
ATOM 1146 N N . VAL A 1 158 ? -59.949 21.978 47.324 1.00 54.00 158 VAL A N 1
ATOM 1147 C CA . VAL A 1 158 ? -59.462 22.253 45.962 1.00 54.00 158 VAL A CA 1
ATOM 1148 C C . VAL A 1 158 ? -60.100 23.523 45.384 1.00 54.00 158 VAL A C 1
ATOM 1150 O O . VAL A 1 158 ? -59.453 24.259 44.644 1.00 54.00 158 VAL A O 1
ATOM 1153 N N . GLU A 1 159 ? -61.334 23.838 45.777 1.00 49.62 159 GLU A N 1
ATOM 1154 C CA . GLU A 1 159 ? -62.099 24.953 45.203 1.00 49.62 159 GLU A CA 1
ATOM 1155 C C . GLU A 1 159 ? -61.648 26.330 45.722 1.00 49.62 159 GLU A C 1
ATOM 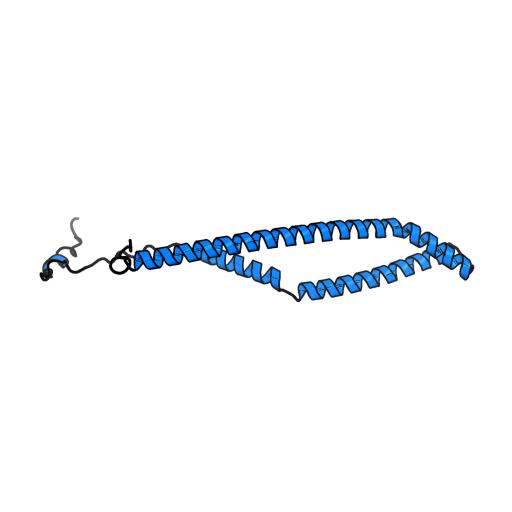1157 O O . GLU A 1 159 ? -61.712 27.330 45.009 1.00 49.62 159 GLU A O 1
ATOM 1162 N N . ALA A 1 160 ? -61.073 26.391 46.927 1.00 49.47 160 ALA A N 1
ATOM 1163 C CA . ALA A 1 160 ? -60.644 27.649 47.541 1.00 49.47 160 ALA A CA 1
ATOM 1164 C C . ALA A 1 160 ? -59.376 28.268 46.913 1.00 49.47 160 ALA A C 1
ATOM 1166 O O . ALA A 1 160 ? -59.016 29.396 47.251 1.00 49.47 160 ALA A O 1
ATOM 1167 N N . LYS A 1 161 ? -58.685 27.564 46.003 1.00 51.91 161 LYS A N 1
ATOM 1168 C CA . LYS A 1 161 ? -57.415 28.023 45.405 1.00 51.91 161 LYS A CA 1
ATOM 1169 C C . LYS A 1 161 ? -57.472 28.181 43.879 1.00 51.91 161 LYS A C 1
ATOM 1171 O O . LYS A 1 161 ? -56.446 28.090 43.214 1.00 51.91 161 LYS A O 1
ATOM 1176 N N . GLY A 1 162 ? -58.666 28.423 43.331 1.00 50.34 162 GLY A N 1
ATOM 1177 C CA . GLY A 1 162 ? -58.882 28.847 41.939 1.00 50.34 162 GLY A CA 1
ATOM 1178 C C . GLY A 1 162 ? -59.182 30.344 41.768 1.00 50.34 162 GLY A C 1
ATOM 1179 O O . GLY A 1 162 ? -59.241 30.831 40.643 1.00 50.34 162 GLY A O 1
ATOM 1180 N N . ALA A 1 163 ? -59.357 31.097 42.858 1.00 51.75 163 ALA A N 1
ATOM 1181 C CA . ALA A 1 163 ? -59.675 32.521 42.798 1.00 51.75 163 ALA A CA 1
ATOM 1182 C C . ALA A 1 163 ? -58.399 33.369 42.648 1.00 51.75 163 ALA A C 1
ATOM 1184 O O . ALA A 1 163 ? -57.847 33.880 43.622 1.00 51.75 163 ALA A O 1
ATOM 1185 N N . HIS A 1 164 ? -57.921 33.512 41.411 1.00 46.16 164 HIS A N 1
ATOM 1186 C CA . HIS A 1 164 ? -57.060 34.635 41.043 1.00 46.16 164 HIS A CA 1
ATOM 1187 C C . HIS A 1 164 ? -57.901 35.922 41.139 1.00 46.16 164 HIS A C 1
ATOM 1189 O O . HIS A 1 164 ? -58.979 35.964 40.542 1.00 46.16 164 HIS A O 1
ATOM 1195 N N . PRO A 1 165 ? -57.465 36.966 41.867 1.00 49.69 165 PRO A N 1
ATOM 1196 C CA . PRO A 1 165 ? -58.220 38.205 41.943 1.00 49.69 165 PRO A CA 1
ATOM 1197 C C . PRO A 1 165 ? -58.104 38.913 40.591 1.00 49.69 165 PRO A C 1
ATOM 1199 O O . PRO A 1 165 ? -57.002 39.236 40.147 1.00 49.69 165 PRO A O 1
ATOM 1202 N N . ASP A 1 166 ? -59.232 39.114 39.918 1.00 52.16 166 ASP A N 1
ATOM 1203 C CA . ASP A 1 166 ? -59.388 40.203 38.961 1.00 52.16 166 ASP A CA 1
ATOM 1204 C C . ASP A 1 166 ? -60.178 41.323 39.644 1.00 52.16 166 ASP A C 1
ATOM 1206 O O . ASP A 1 166 ? -61.178 41.072 40.323 1.00 52.16 166 ASP A O 1
ATOM 1210 N N . ARG A 1 167 ? -59.721 42.545 39.359 1.00 50.62 167 ARG A N 1
ATOM 1211 C CA . ARG A 1 167 ? -60.284 43.878 39.625 1.00 50.62 167 ARG A CA 1
ATOM 1212 C C . ARG A 1 167 ? -59.907 44.614 40.908 1.00 50.62 167 ARG A C 1
ATOM 1214 O O . ARG A 1 167 ? -60.346 44.290 42.006 1.00 50.62 167 ARG A O 1
ATOM 1221 N N . GLY A 1 168 ? -59.331 45.795 40.669 1.00 41.97 168 GLY A N 1
ATOM 1222 C CA . GLY A 1 168 ? -59.914 47.023 41.204 1.00 41.97 168 GLY A CA 1
ATOM 1223 C C . GLY A 1 168 ? -59.047 48.274 41.062 1.00 41.97 168 GLY A C 1
ATOM 1224 O O . GLY A 1 168 ? -58.127 48.448 41.851 1.00 41.97 168 GLY A O 1
ATOM 1225 N N . GLY A 1 169 ? -59.430 49.194 40.164 1.00 45.62 169 GLY A N 1
ATOM 1226 C CA . GLY A 1 169 ? -59.375 50.628 40.483 1.00 45.62 169 GLY A CA 1
ATOM 1227 C C . GLY A 1 169 ? -58.819 51.594 39.430 1.00 45.62 169 GLY A C 1
ATOM 1228 O O . GLY A 1 169 ? -57.609 51.654 39.258 1.00 45.62 169 GLY A O 1
ATOM 1229 N N . ALA A 1 170 ? -59.740 52.429 38.923 1.00 40.38 170 ALA A N 1
ATOM 1230 C CA . ALA A 1 170 ? -59.602 53.755 38.290 1.00 40.38 170 ALA A CA 1
ATOM 1231 C C . ALA A 1 170 ? -59.167 53.837 36.817 1.00 40.38 170 ALA A C 1
ATOM 1233 O O . ALA A 1 170 ? -57.987 53.581 36.501 1.00 40.38 170 ALA A O 1
#